Protein AF-A0A0F2NE47-F1 (afdb_monomer_lite)

Foldseek 3Di:
DDDDDDDDDDDCVVDVDDDDDVDPTVDPVLVVVLVVVQVVVQVVQVVVCVVVVHDGDGDDSVVPD

pLDDT: mean 88.67, std 8.78, range [58.03, 96.0]

Structure (mmCIF, N/CA/C/O backbone):
data_AF-A0A0F2NE47-F1
#
_entry.id   AF-A0A0F2NE47-F1
#
loop_
_atom_site.group_PDB
_atom_site.id
_atom_site.type_symbol
_atom_site.label_atom_id
_atom_site.label_alt_id
_atom_site.label_comp_id
_atom_site.label_asym_id
_atom_site.label_entity_id
_atom_site.label_seq_id
_atom_site.pdbx_PDB_ins_code
_atom_site.Cartn_x
_atom_site.Cartn_y
_atom_site.Cartn_z
_atom_site.occupancy
_atom_site.B_iso_or_equiv
_atom_site.auth_seq_id
_atom_site.auth_comp_id
_atom_site.auth_asym_id
_atom_site.auth_atom_id
_atom_site.pdbx_PDB_model_num
ATOM 1 N N . MET A 1 1 ? 28.717 22.628 -3.547 1.00 58.03 1 MET A N 1
ATOM 2 C CA . MET A 1 1 ? 28.672 21.817 -4.783 1.00 58.03 1 MET A CA 1
ATOM 3 C C . MET A 1 1 ? 27.726 20.657 -4.525 1.00 58.03 1 MET A C 1
ATOM 5 O O . MET A 1 1 ? 28.060 19.814 -3.707 1.00 58.03 1 MET A O 1
ATOM 9 N N . ALA A 1 2 ? 26.525 20.656 -5.104 1.00 73.62 2 ALA A N 1
ATOM 10 C CA . ALA A 1 2 ? 25.612 19.519 -4.974 1.00 73.62 2 ALA A CA 1
ATOM 11 C C . ALA A 1 2 ? 25.948 18.487 -6.060 1.00 73.62 2 ALA A C 1
ATOM 13 O O . ALA A 1 2 ? 26.039 18.844 -7.235 1.00 73.62 2 ALA A O 1
ATOM 14 N N . CYS A 1 3 ? 26.167 17.231 -5.668 1.00 69.81 3 CYS A N 1
ATOM 15 C CA . CYS A 1 3 ? 26.335 16.127 -6.606 1.00 69.81 3 CYS A CA 1
ATOM 16 C C . CYS A 1 3 ? 24.988 15.880 -7.295 1.00 69.81 3 CYS A C 1
ATOM 18 O O . CYS A 1 3 ? 23.990 15.606 -6.628 1.00 69.81 3 CYS A O 1
ATOM 20 N N . LYS A 1 4 ? 24.941 16.039 -8.618 1.00 82.56 4 LYS A N 1
ATOM 21 C CA . LYS A 1 4 ? 23.739 15.736 -9.394 1.00 82.56 4 LYS A CA 1
ATOM 22 C C . LYS A 1 4 ? 23.541 14.214 -9.382 1.00 82.56 4 LYS A 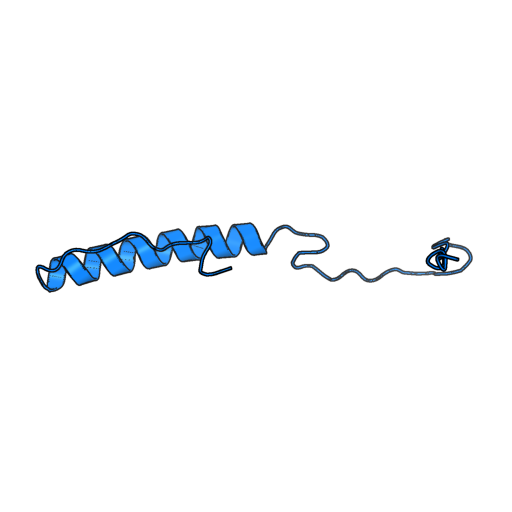C 1
ATOM 24 O O . LYS A 1 4 ? 24.520 13.505 -9.620 1.00 82.56 4 LYS A O 1
ATOM 29 N N . PRO A 1 5 ? 22.328 13.702 -9.109 1.00 83.25 5 PRO A N 1
ATOM 30 C CA . PRO A 1 5 ? 22.097 12.267 -9.145 1.00 83.25 5 PRO A CA 1
ATOM 31 C C . PRO A 1 5 ? 22.406 11.729 -10.549 1.00 83.25 5 PRO A C 1
ATOM 33 O O . PRO A 1 5 ? 22.153 12.429 -11.538 1.00 83.25 5 PRO A O 1
ATOM 36 N N . PRO A 1 6 ? 22.977 10.519 -10.651 1.00 82.12 6 PRO A N 1
ATOM 37 C CA . PRO A 1 6 ? 23.251 9.917 -11.941 1.00 82.12 6 PRO A CA 1
ATOM 38 C C . PRO A 1 6 ? 21.932 9.657 -12.669 1.00 82.12 6 PRO A C 1
ATOM 40 O O . PRO A 1 6 ? 21.009 9.056 -12.120 1.00 82.12 6 PRO A O 1
ATOM 43 N N . THR A 1 7 ? 21.850 10.113 -13.915 1.00 89.75 7 THR A N 1
ATOM 44 C CA . THR A 1 7 ? 20.750 9.761 -14.811 1.00 89.75 7 THR A CA 1
ATOM 45 C C . THR A 1 7 ? 21.070 8.421 -15.462 1.00 89.75 7 THR A C 1
ATOM 47 O O . THR A 1 7 ? 22.160 8.250 -16.008 1.00 89.75 7 THR A O 1
ATOM 50 N N . ILE A 1 8 ? 20.134 7.474 -15.409 1.00 88.94 8 ILE A N 1
ATOM 51 C CA . ILE A 1 8 ? 20.250 6.185 -16.097 1.00 88.94 8 ILE A CA 1
ATOM 52 C C . ILE A 1 8 ? 19.221 6.153 -17.222 1.00 88.94 8 ILE A C 1
ATOM 54 O O . ILE A 1 8 ? 18.021 6.232 -16.969 1.00 88.94 8 ILE A O 1
ATOM 58 N N . ASP A 1 9 ? 19.699 6.003 -18.456 1.00 91.31 9 ASP A N 1
ATOM 59 C CA . ASP A 1 9 ? 18.835 5.817 -19.620 1.00 91.31 9 ASP A CA 1
ATOM 60 C C . ASP A 1 9 ? 18.443 4.343 -19.748 1.00 91.31 9 ASP A C 1
ATOM 62 O O . ASP A 1 9 ? 19.300 3.482 -19.986 1.00 91.31 9 ASP A O 1
ATOM 66 N N . ILE A 1 10 ? 17.147 4.056 -19.625 1.00 91.94 10 ILE A N 1
ATOM 67 C CA . ILE A 1 10 ? 16.578 2.729 -19.881 1.00 91.94 10 ILE A CA 1
ATOM 68 C C . ILE A 1 10 ? 16.075 2.709 -21.327 1.00 91.94 10 ILE A C 1
ATOM 70 O O . ILE A 1 10 ? 15.018 3.258 -21.632 1.00 91.94 10 ILE A O 1
ATOM 74 N N . THR A 1 11 ? 16.855 2.103 -22.224 1.00 94.50 11 THR A N 1
ATOM 75 C CA . THR A 1 11 ? 16.527 1.972 -23.652 1.00 94.50 11 THR A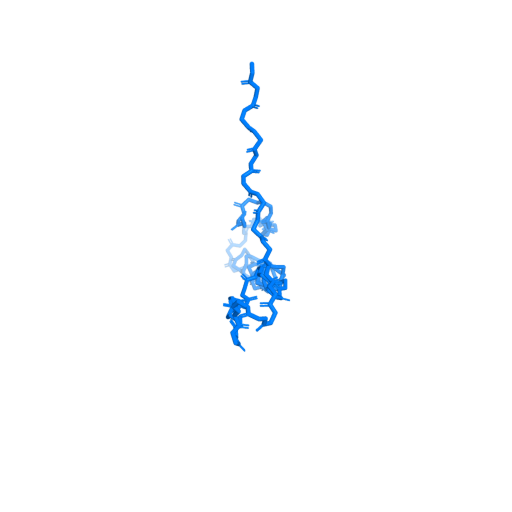 CA 1
ATOM 76 C C . THR A 1 11 ? 16.503 0.503 -24.068 1.00 94.50 11 THR A C 1
ATOM 78 O O . THR A 1 11 ? 17.136 -0.336 -23.421 1.00 94.50 11 THR A O 1
ATOM 81 N N . ARG A 1 12 ? 15.791 0.175 -25.156 1.00 93.44 12 ARG A N 1
ATOM 82 C CA . ARG A 1 12 ? 15.711 -1.209 -25.660 1.00 93.44 12 ARG A CA 1
ATOM 83 C C . ARG A 1 12 ? 17.044 -1.736 -26.184 1.00 93.44 12 ARG A C 1
ATOM 85 O O . ARG A 1 12 ? 17.254 -2.937 -26.174 1.00 93.44 12 ARG A O 1
ATOM 92 N N . GLU A 1 13 ? 17.943 -0.859 -26.623 1.00 95.50 13 GLU A N 1
ATOM 93 C CA . GLU A 1 13 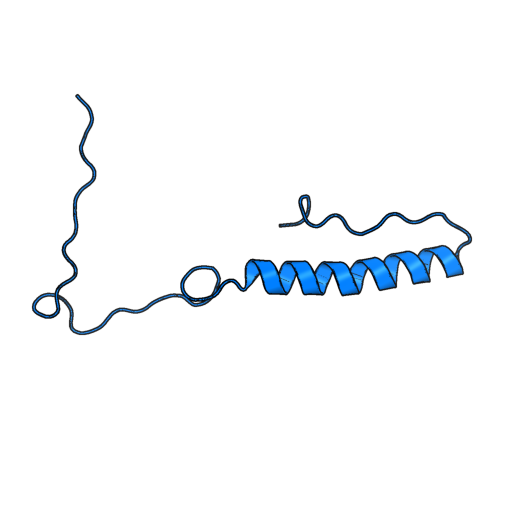? 19.281 -1.245 -27.083 1.00 95.50 13 GLU A CA 1
ATOM 94 C C . GLU A 1 13 ? 20.177 -1.698 -25.920 1.00 95.50 13 GLU A C 1
ATOM 96 O O . GLU A 1 13 ? 21.158 -2.401 -26.144 1.00 95.50 13 GLU A O 1
ATOM 101 N N . LYS A 1 14 ? 19.865 -1.270 -24.687 1.00 95.38 14 LYS A N 1
ATOM 102 C CA . LYS A 1 14 ? 20.638 -1.584 -23.475 1.00 95.38 14 LYS A CA 1
ATOM 103 C C . LYS A 1 14 ? 20.014 -2.694 -22.631 1.00 95.38 14 LYS A C 1
ATOM 105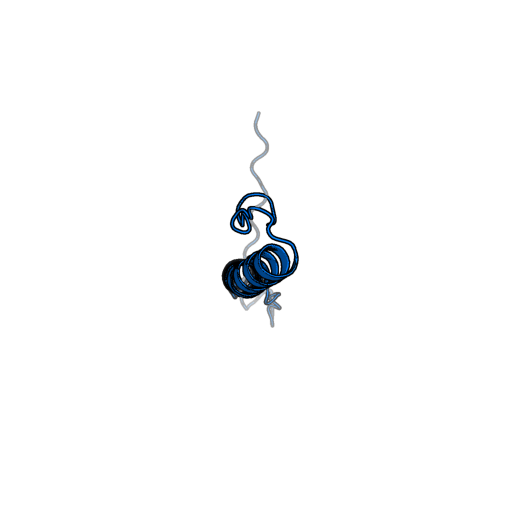 O O . LYS A 1 14 ? 20.740 -3.351 -21.891 1.00 95.38 14 LYS A O 1
ATOM 110 N N . TYR A 1 15 ? 18.695 -2.875 -22.709 1.00 95.06 15 TYR A N 1
ATOM 111 C CA . TYR A 1 15 ? 17.958 -3.829 -21.885 1.00 95.06 15 TYR A CA 1
ATOM 112 C C . TYR A 1 15 ? 16.849 -4.511 -22.684 1.00 95.06 15 TYR A C 1
ATOM 114 O O . TYR A 1 15 ? 15.968 -3.850 -23.238 1.00 95.06 15 TYR A O 1
ATOM 122 N N . ASP A 1 16 ? 16.843 -5.841 -22.659 1.00 95.31 16 ASP A N 1
ATOM 123 C CA . ASP A 1 16 ? 15.833 -6.646 -23.354 1.00 95.31 16 ASP A CA 1
ATOM 124 C C . ASP A 1 16 ? 14.519 -6.774 -22.565 1.00 95.31 16 ASP A C 1
ATOM 126 O O . ASP A 1 16 ? 13.450 -6.967 -23.151 1.00 95.31 16 ASP A O 1
ATOM 130 N N . ALA A 1 17 ? 14.579 -6.651 -21.235 1.00 95.19 17 ALA A N 1
ATOM 131 C CA . ALA A 1 17 ? 13.430 -6.781 -20.344 1.00 95.19 17 ALA A CA 1
ATOM 132 C C . ALA A 1 17 ? 13.567 -5.901 -19.094 1.00 95.19 17 ALA A C 1
ATOM 134 O O . ALA A 1 17 ? 14.671 -5.574 -18.659 1.00 95.19 17 ALA A O 1
ATOM 135 N N . VAL A 1 18 ? 12.423 -5.560 -18.497 1.00 93.38 18 VAL A N 1
ATOM 136 C CA . VAL A 1 18 ? 12.336 -4.861 -17.210 1.00 93.38 18 VAL A CA 1
ATOM 137 C C . VAL A 1 18 ? 11.390 -5.641 -16.310 1.00 93.38 18 VAL A C 1
ATOM 139 O O . VAL A 1 18 ? 10.291 -6.004 -16.732 1.00 93.38 18 VAL A O 1
ATOM 142 N N . LEU A 1 19 ? 11.823 -5.902 -15.079 1.00 95.38 19 LEU A N 1
ATOM 143 C CA . LEU A 1 19 ? 11.001 -6.524 -14.052 1.00 95.38 19 LEU A CA 1
ATOM 144 C C . LEU A 1 19 ? 10.547 -5.449 -13.068 1.00 95.38 19 LEU A C 1
ATOM 146 O O . LEU A 1 19 ? 11.371 -4.705 -12.539 1.00 95.38 19 LEU A O 1
ATOM 150 N N . PHE A 1 20 ? 9.244 -5.392 -12.824 1.00 95.06 20 PHE A N 1
ATOM 151 C CA . PHE A 1 20 ? 8.662 -4.545 -11.796 1.00 95.06 20 PHE A CA 1
ATOM 152 C C . PHE A 1 20 ? 8.114 -5.421 -10.683 1.00 95.06 20 PHE A C 1
ATOM 154 O O . PHE A 1 20 ? 7.506 -6.459 -10.947 1.00 95.06 20 PHE A O 1
ATOM 161 N N . ASP A 1 21 ? 8.315 -4.971 -9.450 1.00 93.88 21 ASP A N 1
ATOM 162 C CA . ASP A 1 21 ? 7.524 -5.459 -8.331 1.00 93.88 21 ASP A CA 1
ATOM 163 C C . ASP A 1 21 ? 6.055 -5.032 -8.509 1.00 93.88 21 ASP A C 1
ATOM 165 O O . ASP A 1 21 ? 5.734 -4.135 -9.297 1.00 93.88 21 ASP A O 1
ATOM 169 N N . LEU A 1 22 ? 5.147 -5.690 -7.805 1.00 94.25 22 LEU A N 1
ATOM 170 C CA . LEU A 1 22 ? 3.717 -5.464 -7.939 1.00 94.25 22 LEU A CA 1
ATOM 171 C C . LEU A 1 22 ? 3.212 -4.461 -6.903 1.00 94.25 22 LEU A C 1
ATOM 173 O O . LEU A 1 22 ? 2.560 -3.472 -7.263 1.00 94.25 22 LEU A O 1
ATOM 177 N N . ASP A 1 23 ? 3.508 -4.713 -5.631 1.00 91.69 23 ASP A N 1
ATOM 178 C CA . ASP A 1 23 ? 2.895 -4.023 -4.503 1.00 91.69 23 ASP A CA 1
ATOM 179 C C . ASP A 1 23 ? 3.515 -2.648 -4.277 1.00 91.69 23 ASP A C 1
ATOM 181 O O . ASP A 1 23 ? 4.713 -2.497 -4.066 1.00 91.69 23 ASP A O 1
ATOM 185 N N . GLY A 1 24 ? 2.700 -1.601 -4.368 1.00 88.62 24 GLY A N 1
ATOM 186 C CA . GLY A 1 24 ? 3.166 -0.220 -4.238 1.00 88.62 24 GLY A CA 1
ATOM 187 C C . GLY A 1 24 ? 3.969 0.306 -5.436 1.00 88.62 24 GLY A C 1
ATOM 188 O O . GLY A 1 24 ? 4.144 1.519 -5.537 1.00 88.62 24 GLY A O 1
ATOM 189 N N . VAL A 1 25 ? 4.408 -0.558 -6.362 1.00 94.69 25 VAL A N 1
ATOM 190 C CA . VAL A 1 25 ? 5.109 -0.166 -7.597 1.00 94.69 25 VAL A CA 1
ATOM 191 C C . VAL A 1 25 ? 4.129 -0.048 -8.760 1.00 94.69 25 VAL A C 1
ATOM 193 O O . VAL A 1 25 ? 3.848 1.055 -9.227 1.00 94.69 25 VAL A O 1
ATOM 196 N N . VAL A 1 26 ? 3.581 -1.172 -9.228 1.00 96.00 26 VAL A N 1
ATOM 197 C CA . VAL A 1 26 ? 2.605 -1.178 -10.333 1.00 96.00 26 VAL A CA 1
ATOM 198 C C . VAL A 1 26 ? 1.180 -1.006 -9.805 1.00 96.00 26 VAL A C 1
ATOM 200 O O . VAL A 1 26 ? 0.315 -0.464 -10.494 1.00 96.00 26 VAL A O 1
ATOM 203 N N . THR A 1 27 ? 0.921 -1.438 -8.570 1.00 92.94 27 THR A N 1
ATOM 204 C CA . THR A 1 27 ? -0.413 -1.430 -7.961 1.00 92.94 27 THR A CA 1
ATOM 205 C C . THR A 1 27 ? -0.449 -0.639 -6.658 1.00 92.94 27 THR A C 1
ATOM 207 O O . THR A 1 27 ? 0.535 -0.539 -5.933 1.00 92.94 27 THR A O 1
ATOM 210 N N . LYS A 1 28 ? -1.617 -0.078 -6.322 1.00 93.50 28 LYS A N 1
ATOM 211 C CA . LYS A 1 28 ? -1.848 0.633 -5.050 1.00 93.50 28 LYS A CA 1
ATOM 212 C C . LYS A 1 28 ? -2.375 -0.312 -3.964 1.00 93.50 28 LYS A C 1
ATOM 214 O O . LYS A 1 28 ? -3.380 -0.011 -3.318 1.00 93.50 28 LYS A O 1
ATOM 219 N N . THR A 1 29 ? -1.744 -1.468 -3.786 1.00 93.00 29 THR A N 1
ATOM 220 C CA . THR A 1 29 ? -2.228 -2.522 -2.878 1.00 93.00 29 THR A CA 1
ATOM 221 C C . THR A 1 29 ? -2.227 -2.106 -1.415 1.00 93.00 29 THR A C 1
ATOM 223 O O . THR A 1 29 ? -3.158 -2.478 -0.708 1.00 93.00 29 THR A O 1
ATOM 226 N N . ALA A 1 30 ? -1.317 -1.226 -0.979 1.00 90.75 30 ALA A N 1
ATOM 227 C CA . ALA A 1 30 ? -1.346 -0.648 0.371 1.00 90.75 30 ALA A CA 1
ATOM 228 C C . ALA A 1 30 ? -2.715 -0.031 0.721 1.00 90.75 30 ALA A C 1
ATOM 230 O O . ALA A 1 30 ? -3.251 -0.286 1.794 1.00 90.75 30 ALA A O 1
ATOM 231 N N . LYS A 1 31 ? -3.343 0.692 -0.220 1.00 91.00 31 LYS A N 1
ATOM 232 C CA . LYS A 1 31 ? -4.681 1.268 -0.018 1.00 91.00 31 LYS A CA 1
ATOM 233 C C . LYS A 1 31 ? -5.745 0.185 0.168 1.00 91.00 31 LYS A C 1
ATOM 235 O O . LYS A 1 31 ? -6.578 0.284 1.060 1.00 91.00 31 LYS A O 1
ATOM 240 N N . VAL A 1 32 ? -5.702 -0.854 -0.663 1.00 93.38 32 VAL A N 1
ATOM 241 C CA . VAL A 1 32 ? -6.673 -1.958 -0.614 1.00 93.38 32 VAL A CA 1
ATOM 242 C C . VAL A 1 32 ? -6.531 -2.764 0.680 1.00 93.38 32 VAL A C 1
ATOM 244 O O . VAL A 1 32 ? -7.539 -3.135 1.286 1.00 93.38 32 VAL A O 1
ATOM 247 N N . HIS A 1 33 ? -5.299 -3.012 1.130 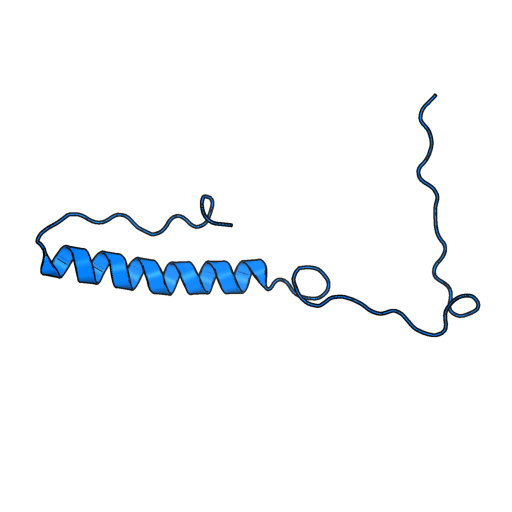1.00 92.94 33 HIS A N 1
ATOM 248 C CA . HIS A 1 33 ? -5.030 -3.656 2.416 1.00 92.94 33 HIS A CA 1
ATOM 249 C C . HIS A 1 33 ? -5.572 -2.829 3.575 1.00 92.94 33 HIS A C 1
ATOM 251 O O . HIS A 1 33 ? -6.296 -3.360 4.416 1.00 92.94 33 HIS A O 1
ATOM 257 N N . ALA A 1 34 ? -5.291 -1.530 3.566 1.00 93.31 34 ALA A N 1
ATOM 258 C CA . ALA A 1 34 ? -5.727 -0.615 4.602 1.00 93.31 34 ALA A CA 1
ATOM 259 C C . ALA A 1 34 ? -7.270 -0.559 4.691 1.00 93.31 34 ALA A C 1
ATOM 261 O O . ALA A 1 34 ? -7.835 -0.768 5.768 1.00 93.31 34 ALA A O 1
ATOM 262 N N . ASP A 1 35 ? -7.966 -0.415 3.555 1.00 94.44 35 ASP A N 1
ATOM 263 C CA . ASP A 1 35 ? -9.437 -0.436 3.488 1.00 94.44 35 ASP A CA 1
ATOM 264 C C . ASP A 1 35 ? -10.016 -1.773 4.006 1.00 94.44 35 ASP A C 1
ATOM 266 O O . ASP A 1 35 ? -11.038 -1.806 4.702 1.00 94.44 35 ASP A O 1
ATOM 270 N N . SER A 1 36 ? -9.351 -2.892 3.700 1.00 95.75 36 SER A N 1
ATOM 271 C CA . SER A 1 36 ? -9.773 -4.231 4.134 1.00 95.75 36 SER A CA 1
ATOM 272 C C . SER A 1 36 ? -9.596 -4.438 5.639 1.00 95.75 36 SER A C 1
ATOM 274 O O . SER A 1 36 ? -10.497 -4.969 6.294 1.00 95.75 36 SER A O 1
ATOM 276 N N . TRP A 1 37 ? -8.465 -4.004 6.200 1.00 95.06 37 TRP A N 1
ATOM 277 C CA . TRP A 1 37 ? -8.209 -4.065 7.639 1.00 95.06 37 TRP A CA 1
ATOM 278 C C . TRP A 1 37 ? -9.157 -3.180 8.421 1.00 95.06 37 TRP A C 1
ATOM 280 O O . TRP A 1 37 ? -9.705 -3.636 9.421 1.00 95.06 37 TRP A O 1
ATOM 290 N N . LYS A 1 38 ? -9.426 -1.965 7.940 1.00 94.56 38 LYS A N 1
ATOM 291 C CA . LYS A 1 38 ? -10.388 -1.084 8.592 1.00 94.56 38 LYS A CA 1
ATOM 292 C C . LYS A 1 38 ? -11.758 -1.738 8.718 1.00 94.56 38 LYS A C 1
ATOM 294 O O . LYS A 1 38 ? -12.295 -1.796 9.819 1.00 94.56 38 LYS A O 1
ATOM 299 N N . ARG A 1 39 ? -12.288 -2.300 7.625 1.00 95.69 39 ARG A N 1
ATOM 300 C CA . ARG A 1 39 ? -13.582 -2.998 7.664 1.00 95.69 39 ARG A CA 1
ATOM 301 C C . ARG A 1 39 ? -13.573 -4.150 8.670 1.00 95.69 39 ARG A C 1
ATOM 303 O O . ARG A 1 39 ? -14.477 -4.243 9.494 1.00 95.69 39 ARG A O 1
ATOM 310 N N . LEU A 1 40 ? -12.542 -4.994 8.625 1.00 96.00 40 LEU A N 1
ATOM 311 C CA . LEU A 1 40 ? -12.417 -6.144 9.521 1.00 96.00 40 LEU A CA 1
ATOM 312 C C . LEU A 1 40 ? -12.363 -5.725 10.999 1.00 96.00 40 LEU A C 1
ATOM 314 O O . LEU A 1 40 ? -13.077 -6.286 11.832 1.00 96.00 40 LEU A O 1
ATOM 318 N N . PHE A 1 41 ? -11.505 -4.762 11.336 1.00 94.81 41 PHE A N 1
ATOM 319 C CA . PHE A 1 41 ? -11.275 -4.374 12.723 1.00 94.81 41 PHE A CA 1
ATOM 320 C C . PHE A 1 41 ? -12.404 -3.518 13.291 1.00 94.81 41 PHE A C 1
ATOM 322 O O . PHE A 1 41 ? -12.764 -3.732 14.446 1.00 94.81 41 PHE A O 1
ATOM 329 N N . ASP A 1 42 ? -13.020 -2.636 12.500 1.00 94.88 42 ASP A N 1
ATOM 330 C CA . ASP A 1 42 ? -14.203 -1.880 12.930 1.00 94.88 42 ASP A CA 1
ATOM 331 C C . ASP A 1 42 ? -15.342 -2.839 13.333 1.00 94.88 42 ASP A C 1
ATOM 333 O O . ASP A 1 42 ? -15.947 -2.690 14.399 1.00 94.8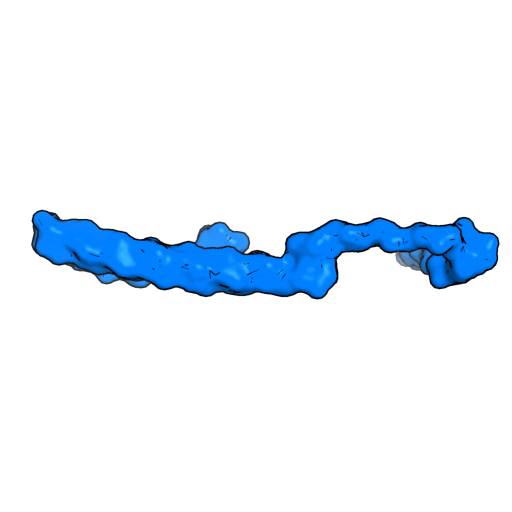8 42 ASP A O 1
ATOM 337 N N . GLU A 1 43 ? -15.603 -3.873 12.523 1.00 94.94 43 GLU A N 1
ATOM 338 C CA . GLU A 1 43 ? -16.622 -4.891 12.817 1.00 94.94 43 GLU A CA 1
ATOM 339 C C . GLU A 1 43 ? -16.278 -5.707 14.070 1.00 94.94 43 GLU A C 1
ATOM 341 O O . GLU A 1 43 ? -17.124 -5.900 14.953 1.00 94.94 43 GLU A O 1
ATOM 346 N N . TYR A 1 44 ? -15.026 -6.154 14.182 1.00 93.88 44 TYR A N 1
ATOM 347 C CA . TYR A 1 44 ? -14.562 -6.936 15.323 1.00 93.88 44 TYR A CA 1
ATOM 348 C C . TYR A 1 44 ? -14.622 -6.148 16.640 1.00 93.88 44 TYR A C 1
ATOM 350 O O . TYR A 1 44 ? -15.148 -6.655 17.636 1.00 93.88 44 TYR A O 1
ATOM 358 N N . LEU A 1 45 ? -14.113 -4.911 16.659 1.00 93.00 45 LEU A N 1
ATOM 359 C CA . LEU A 1 45 ? -14.073 -4.064 17.855 1.00 93.00 45 LEU A CA 1
ATOM 360 C C . LEU A 1 45 ? -15.485 -3.749 18.349 1.00 93.00 45 LEU A C 1
ATOM 362 O O . LEU A 1 45 ? -15.766 -3.912 19.540 1.00 93.00 45 LEU A O 1
ATOM 366 N N . LYS A 1 46 ? -16.398 -3.427 17.428 1.00 92.12 46 LYS A N 1
ATOM 367 C CA . LYS A 1 46 ? -17.817 -3.232 17.734 1.00 92.12 46 LYS A CA 1
ATOM 368 C C . LYS A 1 46 ? -18.455 -4.482 18.343 1.00 92.12 46 LYS A C 1
ATOM 370 O O . LYS A 1 46 ? -19.123 -4.392 19.375 1.00 92.12 46 LYS A O 1
ATOM 375 N N . SER A 1 47 ? -18.253 -5.652 17.731 1.00 91.81 47 SER A N 1
ATOM 376 C CA . SER A 1 47 ? -18.822 -6.914 18.227 1.00 91.81 47 SER A CA 1
ATOM 377 C C . SER A 1 47 ? -18.277 -7.285 19.607 1.00 91.81 47 SER A C 1
ATOM 379 O O . SER A 1 47 ? -19.023 -7.755 20.467 1.00 91.81 47 SER A O 1
ATOM 381 N N . ARG A 1 48 ? -16.978 -7.080 19.834 1.00 91.50 48 ARG A N 1
ATOM 382 C CA . ARG A 1 48 ? -16.324 -7.368 21.113 1.00 91.50 48 ARG A CA 1
ATOM 383 C C . ARG A 1 48 ? -16.852 -6.467 22.230 1.00 91.50 48 ARG A C 1
ATOM 385 O O . ARG A 1 48 ? -17.132 -6.974 23.315 1.00 91.50 48 ARG A O 1
ATOM 392 N N . ALA A 1 49 ? -16.991 -5.168 21.971 1.00 91.38 49 ALA A N 1
ATOM 393 C CA . ALA A 1 49 ? -17.531 -4.215 22.936 1.00 91.38 49 ALA A CA 1
ATOM 394 C C . ALA A 1 49 ? -18.974 -4.546 23.326 1.00 91.38 49 ALA A C 1
ATOM 396 O O . ALA A 1 49 ? -19.294 -4.583 24.514 1.00 91.38 49 ALA A O 1
ATOM 397 N N . ALA A 1 50 ? -19.817 -4.899 22.349 1.00 87.62 50 ALA A N 1
ATOM 398 C CA . ALA A 1 50 ? -21.189 -5.333 22.610 1.00 87.62 50 ALA A CA 1
ATOM 399 C C . ALA A 1 50 ? -21.255 -6.565 23.533 1.00 87.62 50 ALA A C 1
ATOM 401 O O . ALA A 1 50 ? -22.116 -6.631 24.406 1.00 87.62 50 ALA A O 1
ATOM 402 N N . GLY A 1 51 ? -20.322 -7.513 23.390 1.00 85.38 51 GLY A N 1
ATOM 403 C CA . GLY A 1 51 ? -20.239 -8.700 24.249 1.00 85.38 51 GLY A CA 1
ATOM 404 C C . GLY A 1 51 ? -19.746 -8.435 25.679 1.00 85.38 51 GLY A C 1
ATOM 405 O O . GLY A 1 51 ? -19.912 -9.298 26.538 1.00 85.38 51 GLY A O 1
ATOM 406 N N . LYS A 1 52 ? -19.142 -7.270 25.944 1.00 82.19 52 LYS A N 1
ATOM 407 C CA . LYS A 1 52 ? -18.558 -6.906 27.249 1.00 82.19 52 LYS A CA 1
ATOM 408 C C . LYS A 1 52 ? -19.211 -5.693 27.918 1.00 82.19 52 LYS A C 1
ATOM 410 O O . LYS A 1 52 ? -18.892 -5.402 29.064 1.00 82.19 52 LYS A O 1
ATOM 415 N N . GLY A 1 53 ? -20.115 -4.999 27.224 1.00 80.69 53 GLY A N 1
ATOM 416 C CA . GLY A 1 53 ? -20.681 -3.729 27.688 1.00 80.69 53 GLY A CA 1
ATOM 417 C C . GLY A 1 53 ? -19.661 -2.584 27.723 1.00 80.69 53 GLY A C 1
ATOM 418 O O . GLY A 1 53 ? -19.846 -1.624 28.465 1.00 80.69 53 GLY A O 1
ATOM 419 N N . GLU A 1 54 ? -18.575 -2.695 26.956 1.00 86.44 54 GLU A N 1
ATOM 420 C CA . GLU A 1 54 ? -17.501 -1.699 26.882 1.00 86.44 54 GLU A CA 1
ATOM 421 C C . GLU A 1 54 ? -17.776 -0.695 25.748 1.00 86.44 54 GLU A C 1
ATOM 423 O O . GLU A 1 54 ? -18.483 -1.000 24.786 1.00 86.44 54 GLU A O 1
ATOM 428 N N . SER A 1 55 ? -17.203 0.508 25.830 1.00 83.00 55 SER A N 1
ATOM 429 C CA . SER A 1 55 ? -17.099 1.398 24.669 1.00 83.00 55 SER A CA 1
ATOM 430 C C . SER A 1 55 ? -16.052 0.869 23.686 1.00 83.00 55 SER A C 1
ATOM 432 O O . SER A 1 55 ? -15.127 0.156 24.075 1.00 83.00 55 SER A O 1
ATOM 434 N N . TRP A 1 56 ? -16.169 1.241 22.414 1.00 86.44 56 TRP A N 1
ATOM 435 C CA . TRP A 1 56 ? -15.167 0.934 21.396 1.00 86.44 56 TRP A CA 1
ATOM 436 C C . TRP A 1 56 ? -14.897 2.156 20.527 1.00 86.44 56 TRP A C 1
ATOM 438 O O . TRP A 1 56 ? -15.800 2.957 20.284 1.00 86.44 56 TRP A O 1
ATOM 448 N N . ASP A 1 57 ? -13.667 2.228 20.031 1.00 85.69 57 ASP A N 1
ATOM 449 C CA . ASP A 1 57 ? -13.232 3.197 19.035 1.00 85.69 57 ASP A CA 1
ATOM 450 C C . ASP A 1 57 ? -13.031 2.502 17.684 1.00 85.69 57 ASP A C 1
ATOM 452 O O . ASP A 1 57 ? -12.751 1.300 17.618 1.00 85.69 57 ASP A O 1
ATOM 456 N N . LEU A 1 58 ? -13.183 3.261 16.598 1.00 86.69 58 LEU A N 1
ATOM 457 C CA . LEU A 1 58 ? -12.890 2.787 15.245 1.00 86.69 58 LEU A CA 1
ATOM 458 C C . LEU A 1 58 ? -11.394 2.484 15.096 1.00 86.69 58 LEU A C 1
ATOM 460 O O . LEU A 1 58 ? -10.546 3.139 15.701 1.00 86.69 58 LEU A O 1
ATOM 464 N N . PHE A 1 59 ? -11.072 1.533 14.226 1.00 89.31 59 PHE A N 1
ATOM 465 C CA . PHE A 1 59 ? -9.707 1.269 13.811 1.00 89.31 59 PHE A CA 1
ATOM 466 C C . PHE A 1 59 ? -9.149 2.469 13.038 1.00 89.31 59 PHE A C 1
ATOM 468 O O . PHE A 1 59 ? -9.727 2.900 12.025 1.00 89.31 59 PHE A O 1
ATOM 475 N N . ASP A 1 60 ? -8.026 2.993 13.532 1.00 86.94 60 ASP A N 1
ATOM 476 C CA . ASP A 1 60 ? -7.280 4.077 12.904 1.00 86.94 60 ASP A CA 1
ATOM 477 C C . ASP A 1 60 ? -6.308 3.512 11.869 1.00 86.94 60 ASP A C 1
ATOM 479 O O . ASP A 1 60 ? -5.411 2.726 12.173 1.00 86.94 60 ASP A O 1
ATOM 483 N N . ILE A 1 61 ? -6.525 3.922 10.626 1.00 83.56 61 ILE A N 1
ATOM 484 C CA . ILE A 1 61 ? -5.750 3.489 9.474 1.00 83.56 61 ILE A CA 1
ATOM 485 C C . ILE A 1 61 ? -4.426 4.256 9.375 1.00 83.56 61 ILE A C 1
ATOM 487 O O . ILE A 1 61 ? -3.422 3.668 9.003 1.00 83.56 61 ILE A O 1
ATOM 491 N N . GLU A 1 62 ? -4.382 5.527 9.776 1.00 77.56 62 GLU A N 1
ATOM 492 C CA . GLU A 1 62 ? -3.199 6.388 9.622 1.00 77.56 62 GLU A CA 1
ATOM 493 C C . GLU A 1 62 ? -2.105 6.063 10.653 1.00 77.56 62 GLU A C 1
ATOM 495 O O . GLU A 1 62 ? -0.949 6.433 10.477 1.00 77.56 62 GLU A O 1
ATOM 500 N N . LEU A 1 63 ? -2.457 5.347 11.726 1.00 72.94 63 LEU A N 1
ATOM 501 C CA . LEU A 1 63 ? -1.507 4.818 12.710 1.00 72.94 63 LEU A CA 1
ATOM 502 C C . LEU A 1 63 ? -0.999 3.407 12.370 1.00 72.94 63 LEU A C 1
ATOM 504 O O . LEU A 1 63 ? -0.072 2.926 13.024 1.00 72.94 63 LEU A O 1
ATOM 508 N N . ALA A 1 64 ? -1.627 2.722 11.410 1.00 60.50 64 ALA A N 1
ATOM 509 C CA . ALA A 1 64 ? -1.421 1.296 11.155 1.00 60.50 64 ALA A CA 1
ATOM 510 C C . ALA A 1 64 ? -0.695 0.976 9.837 1.00 60.50 64 ALA A C 1
ATOM 512 O O . ALA A 1 64 ? -0.243 -0.162 9.679 1.00 60.50 64 ALA A O 1
ATOM 513 N N . VAL A 1 65 ? -0.607 1.934 8.906 1.00 59.28 65 VAL A N 1
ATOM 514 C CA . VAL A 1 65 ? 0.115 1.795 7.626 1.00 59.28 65 VAL A CA 1
ATOM 515 C C . VAL A 1 65 ? 1.444 2.538 7.667 1.00 59.28 65 VAL A C 1
ATOM 517 O O . VAL A 1 65 ? 1.475 3.664 8.205 1.00 59.28 65 VAL A O 1
#

Sequence (65 aa):
MACKPPTIDITREKYDAVLFDLDGVVTKTAKVHADSWKRLFDEYLKSRAAGKGESWDLFDIELAV

Secondary structure (DSSP, 8-state):
-PPPPPP----TTT-S-----TBTTTB-HHHHHHHHHHHHHHHHHHHHHHHHT----PPPSTTT-

Radius of gyration: 22.17 Å; chains: 1; bounding box: 50×30×55 Å